Protein AF-A0A941FTE0-F1 (afdb_monomer_lite)

Foldseek 3Di:
DDWDQDPQRKIKDFDDDPQFQKKKKFKAAWPPQDSVRRPDIFIDRDRMDIGDNVNHHDDDAFTKIKIKMWGHNDFADDPDGRNRNVRCVVPHDTDPIDDIDMDGRHDD

Sequence (108 aa):
MQATVEEDGAISVSWASDGSTSYVIHYSGANQSEPSQATMMGYSETNNWKLLKANIPSSKPNDQIFLYVQGFSEVGQGSNDIEKAAYLNEHSFGSEWSTAVSVTIPAK

Structure (mmCIF, N/CA/C/O backbone):
data_AF-A0A941FTE0-F1
#
_entry.id   AF-A0A941FTE0-F1
#
loop_
_atom_site.group_PDB
_atom_site.id
_atom_site.type_symbol
_atom_site.label_atom_id
_atom_site.label_alt_id
_atom_site.label_comp_id
_atom_site.label_asym_id
_atom_site.label_entity_id
_atom_site.label_seq_id
_atom_site.pdbx_PDB_ins_code
_atom_site.Cartn_x
_atom_site.Cartn_y
_atom_site.Cartn_z
_atom_site.occupancy
_atom_site.B_iso_or_equiv
_atom_site.auth_seq_id
_atom_site.auth_comp_id
_atom_site.auth_asym_id
_atom_site.auth_atom_id
_atom_site.pdbx_PDB_model_num
ATOM 1 N N . MET A 1 1 ? 9.143 -1.244 6.705 1.00 93.88 1 MET A N 1
ATOM 2 C CA . MET A 1 1 ? 7.850 -0.568 6.479 1.00 93.88 1 MET A CA 1
ATOM 3 C C . MET A 1 1 ? 7.231 -0.261 7.832 1.00 93.88 1 MET A C 1
ATOM 5 O O . MET A 1 1 ? 7.423 -1.048 8.752 1.00 93.88 1 MET A O 1
ATOM 9 N N . GLN A 1 2 ? 6.563 0.875 7.973 1.00 96.69 2 GLN A N 1
ATOM 10 C CA . GLN A 1 2 ? 5.835 1.291 9.172 1.00 96.69 2 GLN A CA 1
ATOM 11 C C . GLN A 1 2 ? 4.479 1.840 8.737 1.00 96.69 2 GLN A C 1
ATOM 13 O O . GLN A 1 2 ? 4.397 2.464 7.681 1.00 96.69 2 GLN A O 1
ATOM 18 N N . ALA A 1 3 ? 3.437 1.612 9.531 1.00 97.19 3 ALA A N 1
ATOM 19 C CA . ALA A 1 3 ? 2.114 2.164 9.280 1.00 97.19 3 ALA A CA 1
ATOM 20 C C . ALA A 1 3 ? 1.450 2.587 10.593 1.00 97.19 3 ALA A C 1
ATOM 22 O O . ALA A 1 3 ? 1.620 1.923 11.617 1.00 97.19 3 ALA A O 1
ATOM 23 N N . THR A 1 4 ? 0.690 3.677 10.541 1.00 97.56 4 THR A N 1
ATOM 24 C CA . THR A 1 4 ? 0.041 4.295 11.701 1.00 97.56 4 THR A CA 1
ATOM 25 C C . THR A 1 4 ? -1.347 4.784 11.312 1.00 97.56 4 THR A C 1
ATOM 27 O O . THR A 1 4 ? -1.531 5.331 10.224 1.00 97.56 4 THR A O 1
ATOM 30 N N . VAL A 1 5 ? -2.320 4.614 12.210 1.00 97.00 5 VAL A N 1
ATOM 31 C CA . VAL A 1 5 ? -3.628 5.271 12.093 1.00 97.00 5 VAL A CA 1
ATOM 32 C C . VAL A 1 5 ? -3.503 6.690 12.647 1.00 97.00 5 VAL A C 1
ATOM 34 O O . VAL A 1 5 ? -3.116 6.872 13.799 1.00 97.00 5 VAL A O 1
ATOM 37 N N . GLU A 1 6 ? -3.799 7.689 11.825 1.00 96.44 6 GLU A N 1
ATOM 38 C CA . GLU A 1 6 ? -3.786 9.102 12.204 1.00 96.44 6 GLU A CA 1
ATOM 39 C C . GLU A 1 6 ? -5.034 9.491 13.013 1.00 96.44 6 GLU A C 1
ATOM 41 O O . GLU A 1 6 ? -6.030 8.768 13.042 1.00 96.44 6 GLU A O 1
ATOM 46 N N . GLU A 1 7 ? -5.009 10.668 13.648 1.00 93.12 7 GLU A N 1
ATOM 47 C CA . GLU A 1 7 ? -6.135 11.185 14.446 1.00 93.12 7 GLU A CA 1
ATOM 48 C C . GLU A 1 7 ? -7.427 11.343 13.626 1.00 93.12 7 GLU A C 1
ATOM 50 O O . GLU A 1 7 ? -8.528 11.111 14.131 1.00 93.12 7 GLU A O 1
ATOM 55 N N . ASP A 1 8 ? -7.308 11.695 12.340 1.00 93.12 8 ASP A N 1
ATOM 56 C CA . ASP A 1 8 ? -8.450 11.798 11.427 1.00 93.12 8 ASP A CA 1
ATOM 57 C C . ASP A 1 8 ? -9.031 10.418 11.054 1.00 93.12 8 ASP A C 1
ATOM 59 O O . ASP A 1 8 ? -10.182 10.329 10.606 1.00 93.12 8 ASP A O 1
ATOM 63 N N . GLY A 1 9 ? -8.291 9.340 11.333 1.00 93.75 9 GLY A N 1
ATOM 64 C CA . GLY A 1 9 ? -8.586 7.943 11.037 1.00 93.75 9 GLY A CA 1
ATOM 65 C C . GLY A 1 9 ? -8.052 7.458 9.690 1.00 93.75 9 GLY A C 1
ATOM 66 O O . GLY A 1 9 ? -8.407 6.355 9.286 1.00 93.75 9 GLY A O 1
ATOM 67 N N . ALA A 1 10 ? -7.260 8.253 8.971 1.00 97.25 10 ALA A N 1
ATOM 68 C CA . ALA A 1 10 ? -6.507 7.792 7.812 1.00 97.25 10 ALA A CA 1
ATOM 69 C C . ALA A 1 10 ? -5.350 6.877 8.236 1.00 97.25 10 ALA A C 1
ATOM 71 O O . ALA A 1 10 ? -4.924 6.884 9.389 1.00 97.25 10 ALA A O 1
ATOM 72 N N . ILE A 1 11 ? -4.822 6.096 7.297 1.00 98.06 11 ILE A N 1
ATOM 73 C CA . ILE A 1 11 ? -3.646 5.255 7.532 1.00 98.06 11 ILE A CA 1
ATOM 74 C C . ILE A 1 11 ? -2.483 5.839 6.746 1.00 98.06 11 ILE A C 1
ATOM 76 O O . ILE A 1 11 ? -2.536 5.897 5.518 1.00 98.06 11 ILE A O 1
ATOM 80 N N . SER A 1 12 ? -1.432 6.241 7.449 1.00 98.19 12 SER A N 1
ATOM 81 C CA . SER A 1 12 ? -0.172 6.654 6.836 1.00 98.19 12 SER A CA 1
ATOM 82 C C . SER A 1 12 ? 0.832 5.526 6.902 1.00 98.19 12 SER A C 1
ATOM 84 O O . SER A 1 12 ? 0.976 4.866 7.932 1.00 98.19 12 SER A O 1
ATOM 86 N N . VAL A 1 13 ? 1.530 5.304 5.797 1.00 98.12 13 VAL A N 1
ATOM 87 C CA . VAL A 1 13 ? 2.499 4.226 5.640 1.00 98.12 13 VAL A CA 1
ATOM 88 C C . VAL A 1 13 ? 3.777 4.752 5.001 1.00 98.12 13 VAL A C 1
ATOM 90 O O . VAL A 1 13 ? 3.743 5.581 4.093 1.00 98.12 13 VAL A O 1
ATOM 93 N N . SER A 1 14 ? 4.918 4.279 5.491 1.00 98.06 14 SER A N 1
ATOM 94 C CA . SER A 1 14 ? 6.237 4.643 4.980 1.00 98.06 14 SER A CA 1
ATOM 95 C C . SER A 1 14 ? 7.203 3.462 4.993 1.00 98.06 14 SER A C 1
ATOM 97 O O . SER A 1 14 ? 7.051 2.482 5.735 1.00 98.06 14 SER A O 1
ATOM 99 N N . TRP A 1 15 ? 8.213 3.518 4.134 1.00 97.81 15 TRP A N 1
ATOM 100 C CA . TRP A 1 15 ? 9.222 2.470 3.999 1.00 97.81 15 TRP A CA 1
ATOM 101 C C . TRP A 1 15 ? 10.595 3.059 3.676 1.00 97.81 15 TRP A C 1
ATOM 103 O O . TRP A 1 15 ? 10.733 4.244 3.388 1.00 97.81 15 TRP A O 1
ATOM 113 N N . ALA A 1 16 ? 11.634 2.233 3.794 1.00 96.62 16 ALA A N 1
ATOM 114 C CA . ALA A 1 16 ? 12.968 2.624 3.359 1.00 96.62 16 ALA A CA 1
ATOM 115 C C . ALA A 1 16 ? 13.015 2.652 1.827 1.00 96.62 16 ALA A C 1
ATOM 117 O O . ALA A 1 16 ? 12.374 1.824 1.183 1.00 96.62 16 ALA A O 1
ATOM 118 N N . SER A 1 17 ? 13.779 3.586 1.262 1.00 93.25 17 SER A N 1
ATOM 119 C CA . SER A 1 17 ? 14.023 3.610 -0.179 1.00 93.25 17 SER A CA 1
ATOM 120 C C . SER A 1 17 ? 14.876 2.422 -0.603 1.00 93.25 17 SER A C 1
ATOM 122 O O . SER A 1 17 ? 15.868 2.103 0.053 1.00 93.25 17 SER A O 1
ATOM 124 N N . ASP A 1 18 ? 14.484 1.785 -1.701 1.00 93.56 18 ASP A N 1
ATOM 125 C CA . ASP A 1 18 ? 15.179 0.660 -2.330 1.00 93.56 18 ASP A CA 1
ATOM 126 C C . ASP A 1 18 ? 15.701 1.009 -3.737 1.00 93.56 18 ASP A C 1
ATOM 128 O O . ASP A 1 18 ? 16.188 0.140 -4.455 1.00 93.56 18 ASP A O 1
ATOM 132 N N . GLY A 1 19 ? 15.635 2.290 -4.121 1.00 95.19 19 GLY A N 1
ATOM 133 C CA . GLY A 1 19 ? 16.008 2.763 -5.455 1.00 95.19 19 GLY A CA 1
ATOM 134 C C . GLY A 1 19 ? 14.900 2.650 -6.506 1.00 95.19 19 GLY A C 1
ATOM 135 O O . GLY A 1 19 ? 15.151 2.996 -7.659 1.00 95.19 19 GLY A O 1
ATOM 136 N N . SER A 1 20 ? 13.692 2.214 -6.136 1.00 97.75 20 SER A N 1
ATOM 137 C CA . SER A 1 20 ? 12.533 2.225 -7.035 1.00 97.75 20 SER A CA 1
ATOM 138 C C . SER A 1 20 ? 12.054 3.646 -7.333 1.00 97.75 20 SER A C 1
ATOM 140 O O . SER A 1 20 ? 12.108 4.539 -6.480 1.00 97.75 20 SER A O 1
ATOM 142 N N . THR A 1 21 ? 11.542 3.825 -8.548 1.00 97.94 21 THR A N 1
ATOM 143 C CA . THR A 1 21 ? 11.001 5.082 -9.080 1.00 97.94 21 THR A CA 1
ATOM 144 C C . THR A 1 21 ? 9.567 5.317 -8.617 1.00 97.94 21 THR A C 1
ATOM 146 O O . THR A 1 21 ? 9.177 6.449 -8.342 1.00 97.94 21 THR A O 1
ATOM 149 N N . SER A 1 22 ? 8.774 4.252 -8.523 1.00 98.44 22 SER A N 1
ATOM 150 C CA . SER A 1 22 ? 7.416 4.304 -7.992 1.00 98.44 22 SER A CA 1
ATOM 151 C C . SER A 1 22 ? 7.084 3.037 -7.212 1.00 98.44 22 SER A C 1
ATOM 153 O O . SER A 1 22 ? 7.847 2.068 -7.207 1.00 98.44 22 SER A O 1
ATOM 155 N N . TYR A 1 23 ? 5.958 3.069 -6.511 1.00 98.50 23 TYR A N 1
ATOM 156 C CA . TYR A 1 23 ? 5.508 2.003 -5.637 1.00 98.50 23 TYR A CA 1
ATOM 157 C C . TYR A 1 23 ? 4.007 1.789 -5.804 1.00 98.50 23 TYR A C 1
ATOM 159 O O . TYR A 1 23 ? 3.234 2.750 -5.856 1.00 98.50 23 TYR A O 1
ATOM 167 N N . VAL A 1 24 ? 3.600 0.522 -5.810 1.00 98.38 24 VAL A N 1
ATOM 168 C CA . VAL A 1 24 ? 2.204 0.115 -5.643 1.00 98.38 24 VAL A CA 1
ATOM 169 C C . VAL A 1 24 ? 2.024 -0.414 -4.228 1.00 98.38 24 VAL A C 1
ATOM 171 O O . VAL A 1 24 ? 2.793 -1.256 -3.758 1.00 98.38 24 VAL A O 1
ATOM 174 N N . ILE A 1 25 ? 1.017 0.110 -3.536 1.00 98.12 25 ILE A N 1
ATOM 175 C CA . ILE A 1 25 ? 0.639 -0.313 -2.193 1.00 98.12 25 ILE A CA 1
ATOM 176 C C . ILE A 1 25 ? -0.555 -1.243 -2.336 1.00 98.12 25 ILE A C 1
ATOM 178 O O . ILE A 1 25 ? -1.621 -0.800 -2.754 1.00 98.12 25 ILE A O 1
ATOM 182 N N . HIS A 1 26 ? -0.396 -2.506 -1.966 1.00 97.56 26 HIS A N 1
ATOM 183 C CA . HIS A 1 26 ? -1.460 -3.504 -2.022 1.00 97.56 26 HIS A CA 1
ATOM 184 C C . HIS A 1 26 ? -2.089 -3.682 -0.647 1.00 97.56 26 HIS A C 1
ATOM 186 O O . HIS A 1 26 ? -1.383 -3.736 0.363 1.00 97.56 26 HIS A O 1
ATOM 192 N N . TYR A 1 27 ? -3.413 -3.770 -0.591 1.00 96.94 27 TYR A N 1
ATOM 193 C CA . TYR A 1 27 ? -4.153 -4.008 0.645 1.00 96.94 27 TYR A CA 1
ATOM 194 C C . TYR A 1 27 ? -5.481 -4.722 0.378 1.00 96.94 27 TYR A C 1
ATOM 196 O O . TYR A 1 27 ? -5.975 -4.805 -0.748 1.00 96.94 27 TYR A O 1
ATOM 204 N N . SER A 1 28 ? -6.043 -5.288 1.436 1.00 93.81 28 SER A N 1
ATOM 205 C CA . SER A 1 28 ? -7.214 -6.166 1.422 1.00 93.81 28 SER A CA 1
ATOM 206 C C . SER A 1 28 ? -8.293 -5.647 2.376 1.00 93.81 28 SER A C 1
ATOM 208 O O . SER A 1 28 ? -8.147 -4.594 3.007 1.00 93.81 28 SER A O 1
ATOM 210 N N . GLY A 1 29 ? -9.419 -6.359 2.457 1.00 95.75 29 GLY A N 1
ATOM 211 C CA . GLY A 1 29 ? -10.443 -6.079 3.458 1.00 95.75 29 GLY A CA 1
ATOM 212 C C . GLY A 1 29 ? -9.940 -6.298 4.891 1.00 95.75 29 GLY A C 1
ATOM 213 O O . GLY A 1 29 ? -8.875 -6.862 5.133 1.00 95.75 29 GLY A O 1
ATOM 214 N N . ALA A 1 30 ? -10.745 -5.878 5.867 1.00 96.31 30 ALA A N 1
ATOM 215 C CA . ALA A 1 30 ? -10.451 -6.099 7.280 1.00 96.31 30 ALA A CA 1
ATOM 216 C C . ALA A 1 30 ? -10.140 -7.577 7.593 1.00 96.31 30 ALA A C 1
ATOM 218 O O . ALA A 1 30 ? -10.872 -8.479 7.183 1.00 96.31 30 ALA A O 1
ATOM 219 N N . ASN A 1 31 ? -9.067 -7.805 8.356 1.00 96.75 31 ASN A N 1
ATOM 220 C CA . ASN A 1 31 ? -8.570 -9.107 8.817 1.00 96.75 31 ASN A CA 1
ATOM 221 C C . ASN A 1 31 ? -8.145 -10.091 7.707 1.00 96.75 31 ASN A C 1
ATOM 223 O O . ASN A 1 31 ? -8.037 -11.290 7.961 1.00 96.75 31 ASN A O 1
ATOM 227 N N . GLN A 1 32 ? -7.891 -9.615 6.487 1.00 96.12 32 GLN A N 1
ATOM 228 C CA . GLN A 1 32 ? -7.425 -10.444 5.372 1.00 96.12 32 GLN A CA 1
ATOM 229 C C . GLN A 1 32 ? -5.898 -10.364 5.243 1.00 96.12 32 GLN A C 1
ATOM 231 O O . GLN A 1 32 ? -5.368 -9.468 4.593 1.00 96.12 32 GLN A O 1
ATOM 236 N N . SER A 1 33 ? -5.183 -11.282 5.892 1.00 91.75 33 SER A N 1
ATOM 237 C CA . SER A 1 33 ? -3.713 -11.278 5.957 1.00 91.75 33 SER A CA 1
ATOM 238 C C . SER A 1 33 ? -3.015 -12.007 4.808 1.00 91.75 33 SER A C 1
ATOM 240 O O . SER A 1 33 ? -1.785 -11.994 4.739 1.00 91.75 33 SER A O 1
ATOM 242 N N . GLU A 1 34 ? -3.758 -12.694 3.941 1.00 93.00 34 GLU A N 1
ATOM 243 C CA . GLU A 1 34 ? -3.163 -13.438 2.833 1.00 93.00 34 GLU A CA 1
ATOM 244 C C . GLU A 1 34 ? -2.891 -12.495 1.651 1.00 93.00 34 GLU A C 1
ATOM 246 O O . GLU A 1 34 ? -3.823 -11.825 1.200 1.00 93.00 34 GLU A O 1
ATOM 251 N N . PRO A 1 35 ? -1.669 -12.465 1.077 1.00 90.62 35 PRO A N 1
ATOM 252 C CA . PRO A 1 35 ? -1.349 -11.578 -0.048 1.00 90.62 35 PRO A CA 1
ATOM 253 C C . PRO A 1 35 ? -2.295 -11.728 -1.246 1.00 90.62 35 PRO A C 1
ATOM 255 O O . PRO A 1 35 ? -2.631 -10.750 -1.902 1.00 90.62 35 PRO A O 1
ATOM 258 N N . SER A 1 36 ? -2.805 -12.941 -1.492 1.00 92.25 36 SER A N 1
ATOM 259 C CA . SER A 1 36 ? -3.781 -13.213 -2.560 1.00 92.25 36 SER A CA 1
ATOM 260 C C . SER A 1 36 ? -5.136 -12.509 -2.378 1.00 92.25 36 SER A C 1
ATOM 262 O O . SER A 1 36 ? -5.918 -12.436 -3.323 1.00 92.25 36 SER A O 1
ATOM 264 N N . GLN A 1 37 ? -5.425 -11.987 -1.183 1.00 93.88 37 GLN A N 1
ATOM 265 C CA . GLN A 1 37 ? -6.632 -11.215 -0.875 1.00 93.88 37 GLN A CA 1
ATOM 266 C C . GLN A 1 37 ? -6.428 -9.703 -1.059 1.00 93.88 37 GLN A C 1
ATOM 268 O O . GLN A 1 37 ? -7.396 -8.945 -0.989 1.00 93.88 37 GLN A O 1
ATOM 273 N N . ALA A 1 38 ? -5.191 -9.242 -1.275 1.00 94.69 38 ALA A N 1
ATOM 274 C CA . ALA A 1 38 ? -4.858 -7.831 -1.431 1.00 94.69 38 ALA A CA 1
ATOM 275 C C . ALA A 1 38 ? -5.167 -7.342 -2.852 1.00 94.69 38 ALA A C 1
ATOM 277 O O . ALA A 1 38 ? -4.283 -7.164 -3.681 1.00 94.69 38 ALA A O 1
ATOM 278 N N . THR A 1 39 ? -6.456 -7.165 -3.142 1.00 93.69 39 THR A N 1
ATOM 279 C CA . THR A 1 39 ? -6.948 -6.761 -4.467 1.00 93.69 39 THR A CA 1
ATOM 280 C C . THR A 1 39 ? -7.124 -5.251 -4.622 1.00 93.69 39 THR A C 1
ATOM 282 O O . THR A 1 39 ? -7.519 -4.792 -5.691 1.00 93.69 39 THR A O 1
ATOM 285 N N . MET A 1 40 ? -6.924 -4.469 -3.557 1.00 96.19 40 MET A N 1
ATOM 286 C CA . MET A 1 40 ? -6.995 -3.008 -3.602 1.00 96.19 40 MET A CA 1
ATOM 287 C C . MET A 1 40 ? -5.595 -2.421 -3.692 1.00 96.19 40 MET A C 1
ATOM 289 O O . MET A 1 40 ? -4.652 -2.953 -3.106 1.00 96.19 40 MET A O 1
ATOM 293 N N . MET A 1 41 ? -5.478 -1.311 -4.420 1.00 96.88 41 MET A N 1
ATOM 294 C CA . MET A 1 41 ? -4.192 -0.723 -4.768 1.00 96.88 41 MET A CA 1
ATOM 295 C C . MET A 1 41 ? -4.158 0.783 -4.509 1.00 96.88 41 MET A C 1
ATOM 297 O O . MET A 1 41 ? -5.132 1.500 -4.740 1.00 96.88 41 MET A O 1
ATOM 301 N N . GLY A 1 42 ? -3.001 1.251 -4.057 1.00 97.50 42 GLY A N 1
ATOM 302 C CA . GLY A 1 42 ? -2.590 2.647 -4.015 1.00 97.50 42 GLY A CA 1
ATOM 303 C C . GLY A 1 42 ? -1.295 2.853 -4.795 1.00 97.50 42 GLY A C 1
ATOM 304 O O . GLY A 1 42 ? -0.598 1.892 -5.116 1.00 97.50 42 GLY A O 1
ATOM 305 N N . TYR A 1 43 ? -0.958 4.107 -5.075 1.00 98.50 43 TYR A N 1
ATOM 306 C CA . TYR A 1 43 ? 0.226 4.476 -5.845 1.00 98.50 43 TYR A CA 1
ATOM 307 C C . TYR A 1 43 ? 1.012 5.582 -5.142 1.00 98.50 43 TYR A C 1
ATOM 309 O O . TYR A 1 43 ? 0.423 6.479 -4.538 1.00 98.50 43 TYR A O 1
ATOM 317 N N . SER A 1 44 ? 2.340 5.530 -5.231 1.00 98.25 44 SER A N 1
ATOM 318 C CA . SER A 1 44 ? 3.210 6.622 -4.799 1.00 98.25 44 SER A CA 1
ATOM 319 C C . SER A 1 44 ? 4.499 6.674 -5.614 1.00 98.25 44 SER A C 1
ATOM 321 O O . SER A 1 44 ? 5.110 5.651 -5.899 1.00 98.25 44 SER A O 1
ATOM 323 N N . GLU A 1 45 ? 4.955 7.882 -5.934 1.00 98.06 45 GLU A N 1
ATOM 324 C CA . GLU A 1 45 ? 6.290 8.153 -6.505 1.00 98.06 45 GLU A CA 1
ATOM 325 C C . GLU A 1 45 ? 7.311 8.491 -5.402 1.00 98.06 45 GLU A C 1
ATOM 327 O O . GLU A 1 45 ? 8.427 8.933 -5.659 1.00 98.06 45 GLU A O 1
ATOM 332 N N . THR A 1 46 ? 6.924 8.305 -4.137 1.00 97.75 46 THR A N 1
ATOM 333 C CA . THR A 1 46 ? 7.773 8.524 -2.965 1.00 97.75 46 THR A CA 1
ATOM 334 C C . THR A 1 46 ? 7.651 7.355 -1.989 1.00 97.75 46 THR A C 1
ATOM 336 O O . THR A 1 46 ? 6.771 6.508 -2.103 1.00 97.75 46 THR A O 1
ATOM 339 N N . ASN A 1 47 ? 8.516 7.314 -0.975 1.00 97.62 47 ASN A N 1
ATOM 340 C CA . ASN A 1 47 ? 8.532 6.250 0.038 1.00 97.62 47 ASN A CA 1
ATOM 341 C C . ASN A 1 47 ? 7.482 6.407 1.154 1.00 97.62 47 ASN A C 1
ATOM 343 O O . ASN A 1 47 ? 7.667 5.921 2.273 1.00 97.62 47 ASN A O 1
ATOM 347 N N . ASN A 1 48 ? 6.411 7.142 0.873 1.00 97.81 48 ASN A N 1
ATOM 348 C CA . ASN A 1 48 ? 5.281 7.335 1.765 1.00 97.81 48 ASN A CA 1
ATOM 349 C C . ASN A 1 48 ? 3.974 7.307 0.971 1.00 97.81 48 ASN A C 1
ATOM 351 O O . ASN A 1 48 ? 3.940 7.657 -0.209 1.00 97.81 48 ASN A O 1
ATOM 355 N N . TRP A 1 49 ? 2.902 6.875 1.623 1.00 98.38 49 TRP A N 1
ATOM 356 C CA . TRP A 1 49 ? 1.556 6.884 1.066 1.00 98.38 49 TRP A CA 1
ATOM 357 C C . TRP A 1 49 ? 0.517 7.023 2.181 1.00 98.38 49 TRP A C 1
ATOM 359 O O . TRP A 1 49 ? 0.759 6.616 3.320 1.00 98.38 49 TRP A O 1
ATOM 369 N N . LYS A 1 50 ? -0.640 7.603 1.854 1.00 97.81 50 LYS A N 1
ATOM 370 C CA . LYS A 1 50 ? -1.742 7.822 2.795 1.00 97.81 50 LYS A CA 1
ATOM 371 C C . LYS A 1 50 ? -3.037 7.238 2.238 1.00 97.81 50 LYS A C 1
ATOM 373 O O . LYS A 1 50 ? -3.554 7.708 1.226 1.00 97.81 50 LYS A O 1
ATOM 378 N N . LEU A 1 51 ? -3.602 6.264 2.948 1.00 97.31 51 LEU A N 1
ATOM 379 C CA . LEU A 1 51 ? -4.953 5.771 2.712 1.00 97.31 51 LEU A CA 1
ATOM 380 C C . LEU A 1 51 ? -5.942 6.662 3.459 1.00 97.31 51 LEU A C 1
ATOM 382 O O . LEU A 1 51 ? -6.053 6.613 4.686 1.00 97.31 51 LEU A O 1
ATOM 386 N N . LEU A 1 52 ? -6.670 7.487 2.710 1.00 96.38 52 LEU A N 1
ATOM 387 C CA . LEU A 1 52 ? -7.707 8.342 3.277 1.00 96.38 52 LEU A CA 1
ATOM 388 C C . LEU A 1 52 ? -8.791 7.498 3.949 1.00 96.38 52 LEU A C 1
ATOM 390 O O . LEU A 1 52 ? -9.221 6.483 3.407 1.00 96.38 52 LEU A O 1
ATOM 394 N N . LYS A 1 53 ? -9.307 7.976 5.083 1.00 94.94 53 LYS A N 1
ATOM 395 C CA . LYS A 1 53 ? -10.360 7.299 5.855 1.00 94.94 53 LYS A CA 1
ATOM 396 C C . LYS A 1 53 ? -11.570 6.862 5.032 1.00 94.94 53 LYS A C 1
ATOM 398 O O . LYS A 1 53 ? -12.109 5.791 5.274 1.00 94.94 53 LYS A O 1
ATOM 403 N N . ALA A 1 54 ? -11.994 7.685 4.072 1.00 94.31 54 ALA A N 1
ATOM 404 C CA . ALA A 1 54 ? -13.130 7.378 3.202 1.00 94.31 54 ALA A CA 1
ATOM 405 C C . ALA A 1 54 ? -12.889 6.159 2.290 1.00 94.31 54 ALA A C 1
ATOM 407 O O . ALA A 1 54 ? -13.847 5.547 1.831 1.00 94.31 54 ALA A O 1
ATOM 408 N N . ASN A 1 55 ? -11.621 5.810 2.064 1.00 94.56 55 ASN A N 1
ATOM 409 C CA . ASN A 1 55 ? -11.188 4.715 1.203 1.00 94.56 55 ASN A CA 1
ATOM 410 C C . ASN A 1 55 ? -10.724 3.491 2.008 1.00 94.56 55 ASN A C 1
ATOM 412 O O . ASN A 1 55 ? -10.352 2.479 1.413 1.00 94.56 55 ASN A O 1
ATOM 416 N N . ILE A 1 56 ? -10.724 3.566 3.346 1.00 94.12 56 ILE A N 1
ATOM 417 C CA . ILE A 1 56 ? -10.443 2.403 4.188 1.00 94.12 56 ILE A CA 1
ATOM 418 C C . ILE A 1 56 ? -11.578 1.388 3.984 1.00 94.12 56 ILE A C 1
ATOM 420 O O . ILE A 1 56 ? -12.751 1.766 4.069 1.00 94.12 56 ILE A O 1
ATOM 424 N N . PRO A 1 57 ? -11.260 0.105 3.733 1.00 94.25 57 PRO A N 1
ATOM 425 C CA . PRO A 1 57 ? -12.263 -0.946 3.614 1.00 94.25 57 PRO A CA 1
ATOM 426 C C . PRO A 1 57 ? -13.170 -0.996 4.843 1.00 94.25 57 PRO A C 1
ATOM 428 O O . PRO A 1 57 ? -12.738 -0.698 5.956 1.00 94.25 57 PRO A O 1
ATOM 431 N N . SER A 1 58 ? -14.428 -1.404 4.654 1.00 94.75 58 SER A N 1
ATOM 432 C CA . SER A 1 58 ? -15.378 -1.516 5.764 1.00 94.75 58 SER A CA 1
ATOM 433 C C . SER A 1 58 ? -14.792 -2.365 6.897 1.00 94.75 58 SER A C 1
ATOM 435 O O . SER A 1 58 ? -14.414 -3.518 6.684 1.00 94.75 58 SER A O 1
ATOM 437 N N . SER A 1 59 ? -14.695 -1.770 8.086 1.00 94.50 59 SER A N 1
ATOM 438 C CA . SER A 1 59 ? -14.010 -2.341 9.243 1.00 94.50 59 SER A CA 1
ATOM 439 C C . SER A 1 59 ? -14.684 -1.931 10.555 1.00 94.50 59 SER A C 1
ATOM 441 O O . SER A 1 59 ? -15.467 -0.975 10.620 1.00 94.50 59 SER A O 1
ATOM 443 N N . LYS A 1 60 ? -14.402 -2.688 11.612 1.00 94.69 60 LYS A N 1
ATOM 444 C CA . LYS A 1 60 ? -14.836 -2.459 12.993 1.00 94.69 60 LYS A CA 1
ATOM 445 C C . LYS A 1 60 ? -13.623 -2.161 13.881 1.00 94.69 60 LYS A C 1
ATOM 447 O O . LYS A 1 60 ? -12.499 -2.508 13.527 1.00 94.69 60 LYS A O 1
ATOM 452 N N . PRO A 1 61 ? -13.831 -1.555 15.063 1.00 94.69 61 PRO A N 1
ATOM 453 C CA . PRO A 1 61 ? -12.793 -1.491 16.084 1.00 94.69 61 PRO A CA 1
ATOM 454 C C . PRO A 1 61 ? -12.118 -2.843 16.324 1.00 94.69 61 PRO A C 1
ATOM 456 O O . PRO A 1 61 ? -12.802 -3.860 16.445 1.00 94.69 61 PRO A O 1
ATOM 459 N N . ASN A 1 62 ? -10.794 -2.816 16.460 1.00 95.56 62 ASN A N 1
ATOM 460 C CA . ASN A 1 62 ? -9.890 -3.960 16.604 1.00 95.56 62 ASN A CA 1
ATOM 461 C C . ASN A 1 62 ? -9.662 -4.809 15.345 1.00 95.56 62 ASN A C 1
ATOM 463 O O . ASN A 1 62 ? -8.824 -5.707 15.395 1.00 95.56 62 ASN A O 1
ATOM 467 N N . ASP A 1 63 ? -10.331 -4.519 14.227 1.00 97.12 63 ASP A N 1
ATOM 468 C CA . ASP A 1 63 ? -9.964 -5.136 12.953 1.00 97.12 63 ASP A CA 1
ATOM 469 C C . ASP A 1 63 ? -8.577 -4.668 12.510 1.00 97.12 63 ASP A C 1
ATOM 471 O O . ASP A 1 63 ? -8.148 -3.549 12.808 1.00 97.12 63 ASP A O 1
ATOM 475 N N . GLN A 1 64 ? -7.886 -5.518 11.761 1.00 97.00 64 GLN A N 1
ATOM 476 C CA . GLN A 1 64 ? -6.581 -5.214 11.194 1.00 97.00 64 GLN A CA 1
ATOM 477 C C . GLN A 1 64 ? -6.676 -4.940 9.696 1.00 97.00 64 GLN A C 1
ATOM 479 O O . GLN A 1 64 ? -7.395 -5.628 8.971 1.00 97.00 64 GLN A O 1
ATOM 484 N N . ILE A 1 65 ? -5.909 -3.960 9.226 1.00 97.62 65 ILE A N 1
ATOM 485 C CA . ILE A 1 65 ? -5.672 -3.715 7.801 1.00 97.62 65 ILE A CA 1
ATOM 486 C C . ILE A 1 65 ? -4.221 -4.063 7.505 1.00 97.62 65 ILE A C 1
ATOM 488 O O . ILE A 1 65 ? -3.323 -3.520 8.150 1.00 97.62 65 ILE A O 1
ATOM 492 N N . PHE A 1 66 ? -4.008 -4.956 6.541 1.00 97.38 66 PHE A N 1
ATOM 493 C CA . PHE A 1 66 ? -2.689 -5.392 6.093 1.00 97.38 66 PHE A CA 1
ATOM 494 C C . PHE A 1 66 ? -2.311 -4.649 4.814 1.00 97.38 66 PHE A C 1
ATOM 496 O O . PHE A 1 66 ? -3.124 -4.538 3.896 1.00 97.38 66 PHE A O 1
ATOM 503 N N . LEU A 1 67 ? -1.086 -4.131 4.772 1.00 97.75 67 LEU A N 1
ATOM 504 C CA . LEU A 1 67 ? -0.536 -3.412 3.631 1.00 97.75 67 LEU A CA 1
ATOM 505 C C . LEU A 1 67 ? 0.799 -4.025 3.209 1.00 97.75 67 LEU A C 1
ATOM 507 O O . LEU A 1 67 ? 1.628 -4.382 4.051 1.00 97.75 67 LEU A O 1
ATOM 511 N N . TYR A 1 68 ? 1.013 -4.067 1.902 1.00 97.44 68 TYR A N 1
ATOM 512 C CA . TYR A 1 68 ? 2.228 -4.533 1.242 1.00 97.44 68 TYR A CA 1
ATOM 513 C C . TYR A 1 68 ? 2.693 -3.461 0.264 1.00 97.44 68 TYR A C 1
ATOM 515 O O . TYR A 1 68 ? 1.880 -2.700 -0.259 1.00 97.44 68 TYR A O 1
ATOM 523 N N . VAL A 1 69 ? 3.993 -3.399 0.002 1.00 97.69 69 VAL A N 1
ATOM 524 C CA . VAL A 1 69 ? 4.575 -2.480 -0.980 1.00 97.69 69 VAL A CA 1
ATOM 525 C C . VAL A 1 69 ? 5.321 -3.280 -2.029 1.00 97.69 69 VAL A C 1
ATOM 527 O O . VAL A 1 69 ? 6.090 -4.180 -1.696 1.00 97.69 69 VAL A O 1
ATOM 530 N N . GLN A 1 70 ? 5.119 -2.909 -3.284 1.00 97.62 70 GLN A N 1
ATOM 531 C CA . GLN A 1 70 ? 5.879 -3.394 -4.423 1.00 97.62 70 GLN A CA 1
ATOM 532 C C . GLN A 1 70 ? 6.529 -2.203 -5.131 1.00 97.62 70 GLN A C 1
ATOM 534 O O . GLN A 1 70 ? 5.840 -1.238 -5.461 1.00 97.62 70 GLN A O 1
ATOM 539 N N . GLY A 1 71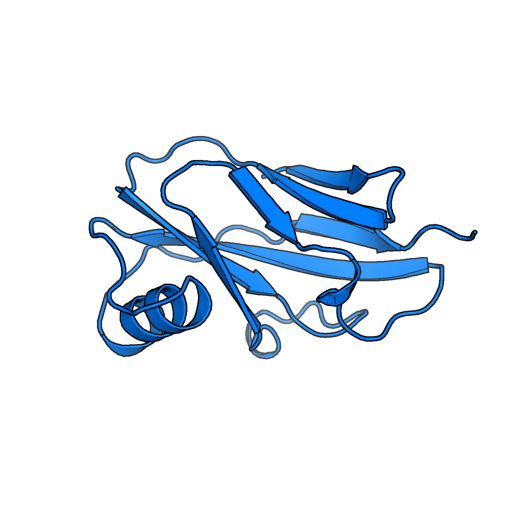 ? 7.844 -2.252 -5.336 1.00 98.12 71 GLY A N 1
ATOM 540 C CA . GLY A 1 71 ? 8.609 -1.206 -6.015 1.00 98.12 71 GLY A CA 1
ATOM 541 C C . GLY A 1 71 ? 8.711 -1.445 -7.521 1.00 98.12 71 GLY A C 1
ATOM 542 O O . GLY A 1 71 ? 8.758 -2.589 -7.973 1.00 98.12 71 GLY A O 1
ATOM 543 N N . PHE A 1 72 ? 8.758 -0.369 -8.301 1.00 98.38 72 PHE A N 1
ATOM 544 C CA . PHE A 1 72 ? 8.883 -0.392 -9.759 1.00 98.38 72 PHE A CA 1
ATOM 545 C C . PHE A 1 72 ? 9.973 0.578 -10.223 1.00 98.38 72 PHE A C 1
ATOM 547 O O . PHE A 1 72 ? 10.146 1.665 -9.670 1.00 98.38 72 PHE A O 1
ATOM 554 N N . SER A 1 73 ? 10.703 0.208 -11.276 1.00 97.62 73 SER A N 1
ATOM 555 C CA . SER A 1 73 ? 11.754 1.047 -11.875 1.00 97.62 73 SER A CA 1
ATOM 556 C C . SER A 1 73 ? 11.208 2.163 -12.779 1.00 97.62 73 SER A C 1
ATOM 558 O O . SER A 1 73 ? 11.963 3.038 -13.203 1.00 97.62 73 SER A O 1
ATOM 560 N N . GLU A 1 74 ? 9.901 2.171 -13.039 1.00 97.62 74 GLU A N 1
ATOM 561 C CA . GLU A 1 74 ? 9.202 3.125 -13.901 1.00 97.62 74 GLU A CA 1
ATOM 562 C C . GLU A 1 74 ? 8.027 3.807 -13.178 1.00 97.62 74 GLU A C 1
ATOM 564 O O . GLU A 1 74 ? 7.676 3.449 -12.055 1.00 97.62 74 GLU A O 1
ATOM 569 N N . VAL A 1 75 ? 7.440 4.819 -13.818 1.00 98.12 75 VAL A N 1
ATOM 570 C CA . VAL A 1 75 ? 6.252 5.551 -13.346 1.00 98.12 75 VAL A CA 1
ATOM 571 C C . VAL A 1 75 ? 5.003 4.921 -13.962 1.00 98.12 75 VAL A C 1
ATOM 573 O O . VAL A 1 75 ? 4.995 4.604 -15.152 1.00 98.12 75 VAL A O 1
ATOM 576 N N . GLY A 1 76 ? 3.935 4.774 -13.176 1.00 97.56 76 GLY A N 1
ATOM 577 C CA . GLY A 1 76 ? 2.668 4.233 -13.673 1.00 97.56 76 GLY A CA 1
ATOM 578 C C . GLY A 1 76 ? 1.959 5.168 -14.656 1.00 97.56 76 GLY A C 1
ATOM 579 O O . GLY A 1 76 ? 2.090 6.393 -14.581 1.00 97.56 76 GLY A O 1
ATOM 580 N N . GLN A 1 77 ? 1.170 4.597 -15.570 1.00 97.94 77 GLN A N 1
ATOM 581 C CA . GLN A 1 77 ? 0.412 5.349 -16.576 1.00 97.94 77 GLN A CA 1
ATOM 582 C C . GLN A 1 77 ? -1.074 5.407 -16.221 1.00 97.94 77 GLN A C 1
ATOM 584 O O . GLN A 1 77 ? -1.666 4.402 -15.850 1.00 97.94 77 GLN A O 1
ATOM 589 N N . GLY A 1 78 ? -1.686 6.583 -16.353 1.00 97.19 78 GLY A N 1
ATOM 590 C CA . GLY A 1 78 ? -3.095 6.784 -16.026 1.00 97.19 78 GLY A CA 1
ATOM 591 C C . GLY A 1 78 ? -3.407 8.222 -15.630 1.00 97.19 78 GLY A C 1
ATOM 592 O O . GLY A 1 78 ? -2.508 9.019 -15.351 1.00 97.19 78 GLY A O 1
ATOM 593 N N . SER A 1 79 ? -4.694 8.549 -15.597 1.00 96.69 79 SER A N 1
ATOM 594 C CA . SER A 1 79 ? -5.201 9.877 -15.229 1.00 96.69 79 SER A CA 1
ATOM 595 C C . SER A 1 79 ? -5.261 10.086 -13.714 1.00 96.69 79 SER A C 1
ATOM 597 O O . SER A 1 79 ? -5.398 11.216 -13.250 1.00 96.69 79 SER A O 1
ATOM 599 N N . ASN A 1 80 ? -5.187 9.004 -12.938 1.00 95.62 80 ASN A N 1
ATOM 600 C CA . ASN A 1 80 ? -5.216 9.011 -11.479 1.00 95.62 80 ASN A CA 1
ATOM 601 C C . ASN A 1 80 ? -4.364 7.868 -10.906 1.00 95.62 80 ASN A C 1
ATOM 603 O O . ASN A 1 80 ? -3.927 6.973 -11.627 1.00 95.62 80 ASN A O 1
ATOM 607 N N . ASP A 1 81 ? -4.157 7.897 -9.592 1.00 96.56 81 ASP A N 1
ATOM 608 C CA . ASP A 1 81 ? -3.308 6.946 -8.870 1.00 96.56 81 ASP A CA 1
ATOM 609 C C . ASP A 1 81 ? -3.775 5.487 -8.984 1.00 96.56 81 ASP A C 1
ATOM 611 O O . ASP A 1 81 ? -2.944 4.584 -9.036 1.00 96.56 81 ASP A O 1
ATOM 615 N N . ILE A 1 82 ? -5.088 5.242 -9.071 1.00 94.62 82 ILE A N 1
ATOM 616 C CA . ILE A 1 82 ? -5.636 3.884 -9.219 1.00 94.62 82 ILE A CA 1
ATOM 617 C C . ILE A 1 82 ? -5.281 3.330 -10.600 1.00 94.62 82 ILE A C 1
ATOM 619 O O . ILE A 1 82 ? -4.804 2.203 -10.705 1.00 94.62 82 ILE A O 1
ATOM 623 N N . GLU A 1 83 ? -5.469 4.128 -11.653 1.00 97.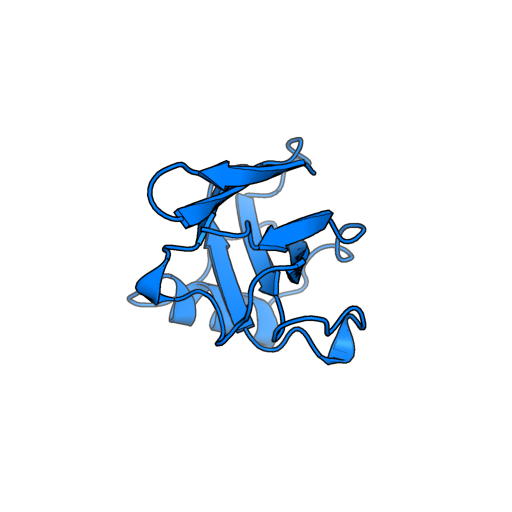38 83 GLU A N 1
ATOM 624 C CA . GLU A 1 83 ? -5.097 3.747 -13.020 1.00 97.38 83 GLU A CA 1
ATOM 625 C C . GLU A 1 83 ? -3.587 3.508 -13.142 1.00 97.38 83 GLU A C 1
ATOM 627 O O . GLU A 1 83 ? -3.177 2.503 -13.716 1.00 97.38 83 GLU A O 1
ATOM 632 N N . LYS A 1 84 ? -2.761 4.368 -12.528 1.00 98.44 84 LYS A N 1
ATOM 633 C CA . LYS A 1 84 ? -1.301 4.193 -12.499 1.00 98.44 84 LYS A CA 1
ATOM 634 C C . LYS A 1 84 ? -0.878 2.892 -11.816 1.00 98.44 84 LYS A C 1
ATOM 636 O O . LYS A 1 84 ? -0.017 2.188 -12.343 1.00 98.44 84 LYS A O 1
ATOM 641 N N . ALA A 1 85 ? -1.467 2.574 -10.662 1.00 97.75 85 ALA A N 1
ATOM 642 C CA . ALA A 1 85 ? -1.187 1.326 -9.956 1.00 97.75 85 ALA A CA 1
ATOM 643 C C . ALA A 1 85 ? -1.619 0.099 -10.766 1.00 97.75 85 ALA A C 1
ATOM 645 O O . ALA A 1 85 ? -0.846 -0.849 -10.892 1.00 97.75 85 ALA A O 1
ATOM 646 N N . ALA A 1 86 ? -2.822 0.135 -11.349 1.00 96.81 86 ALA A N 1
ATOM 647 C CA . ALA A 1 86 ? -3.337 -0.947 -12.182 1.00 96.81 86 ALA A CA 1
ATOM 648 C C . ALA A 1 86 ? -2.445 -1.191 -13.407 1.00 96.81 86 ALA A C 1
ATOM 650 O O . ALA A 1 86 ? -2.084 -2.335 -13.674 1.00 96.81 86 ALA A O 1
ATOM 651 N N . TYR A 1 87 ? -2.010 -0.124 -14.089 1.00 98.19 87 TYR A N 1
ATOM 652 C CA . TYR A 1 87 ? -1.090 -0.226 -15.220 1.00 98.19 87 TYR A CA 1
ATOM 653 C C . TYR A 1 87 ? 0.195 -0.973 -14.841 1.00 98.19 87 TYR A C 1
ATOM 655 O O . TYR A 1 87 ? 0.568 -1.928 -15.517 1.00 98.19 87 TYR A O 1
ATOM 663 N N . LEU A 1 88 ? 0.855 -0.578 -13.746 1.00 98.12 88 LEU A N 1
ATOM 664 C CA . LEU A 1 88 ? 2.087 -1.237 -13.297 1.00 98.12 88 LEU A CA 1
ATOM 665 C C . LEU A 1 88 ? 1.851 -2.699 -12.913 1.00 98.12 88 LEU A C 1
ATOM 667 O O . LEU A 1 88 ? 2.656 -3.560 -13.255 1.00 98.12 88 LEU A O 1
ATOM 671 N N . ASN A 1 89 ? 0.741 -2.986 -12.233 1.00 94.19 89 ASN A N 1
ATOM 672 C CA . ASN A 1 89 ? 0.399 -4.339 -11.805 1.00 94.19 89 ASN A CA 1
ATOM 673 C C . ASN A 1 89 ? 0.124 -5.292 -12.985 1.00 94.19 89 ASN A C 1
ATOM 675 O O . ASN A 1 89 ? 0.393 -6.486 -12.884 1.00 94.19 89 ASN A O 1
ATOM 679 N N . GLU A 1 90 ? -0.412 -4.785 -14.097 1.00 95.50 90 GLU A N 1
ATOM 680 C CA . GLU A 1 90 ? -0.775 -5.592 -15.270 1.00 95.50 90 GLU A CA 1
ATOM 681 C C . GLU A 1 90 ? 0.322 -5.655 -16.341 1.00 95.50 90 GLU A C 1
ATOM 683 O O . GLU A 1 90 ? 0.395 -6.631 -17.093 1.00 95.50 90 GLU A O 1
ATOM 688 N N . HIS A 1 91 ? 1.165 -4.624 -16.435 1.00 95.94 91 HIS A N 1
ATOM 689 C CA . HIS A 1 91 ? 2.075 -4.438 -17.570 1.00 95.94 91 HIS A CA 1
ATOM 690 C C . HIS A 1 91 ? 3.559 -4.369 -17.211 1.00 95.94 91 HIS A C 1
ATOM 692 O O . HIS A 1 91 ? 4.387 -4.399 -18.125 1.00 95.94 91 HIS A O 1
ATOM 698 N N . SER A 1 92 ? 3.914 -4.326 -15.927 1.00 95.00 92 SER A N 1
ATOM 699 C CA . SER A 1 92 ? 5.300 -4.163 -15.486 1.00 95.00 92 SER A CA 1
ATOM 700 C C . SER A 1 92 ? 5.733 -5.260 -14.517 1.00 95.00 92 SER A C 1
ATOM 702 O O . SER A 1 92 ? 4.938 -5.844 -13.783 1.00 95.00 92 SER A O 1
ATOM 704 N N . PHE A 1 93 ? 7.039 -5.528 -14.488 1.00 93.12 93 PHE A N 1
ATOM 705 C CA . PHE A 1 93 ? 7.648 -6.409 -13.494 1.00 93.12 93 PHE A CA 1
ATOM 706 C C . PHE A 1 93 ? 8.172 -5.571 -12.329 1.00 93.12 93 PHE A C 1
ATOM 708 O O . PHE A 1 93 ? 9.218 -4.929 -12.435 1.00 93.12 93 PHE A O 1
ATOM 715 N N . GLY A 1 94 ? 7.423 -5.562 -11.228 1.00 94.56 94 GLY A N 1
ATOM 716 C CA . GLY A 1 94 ? 7.859 -4.957 -9.973 1.00 94.56 94 GLY A CA 1
ATOM 717 C C . GLY A 1 94 ? 8.820 -5.853 -9.191 1.00 94.56 94 GLY A C 1
ATOM 718 O O . GLY A 1 94 ? 9.110 -6.987 -9.575 1.00 94.56 94 GLY A O 1
ATOM 719 N N . SER A 1 95 ? 9.288 -5.349 -8.053 1.00 95.62 95 SER A N 1
ATOM 720 C CA . SER A 1 95 ? 10.003 -6.139 -7.054 1.00 95.62 95 SER A CA 1
ATOM 721 C C . SER A 1 95 ? 9.132 -7.274 -6.499 1.00 95.62 95 SER A C 1
ATOM 723 O O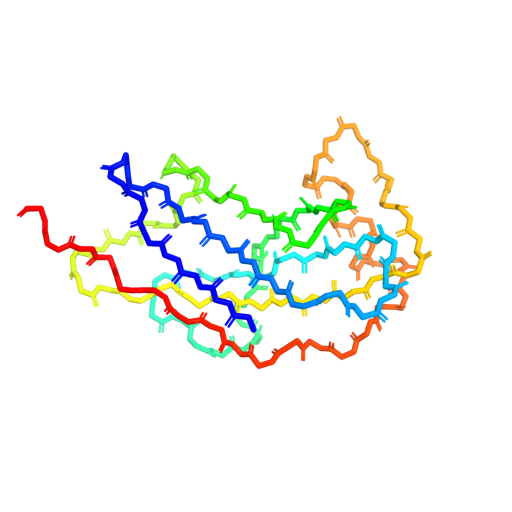 . SER A 1 95 ? 7.914 -7.313 -6.698 1.00 95.62 95 SER A O 1
ATOM 725 N N . GLU A 1 96 ? 9.741 -8.153 -5.703 1.00 95.50 96 GLU A N 1
ATOM 726 C CA . GLU A 1 96 ? 8.974 -8.932 -4.729 1.00 95.50 96 GLU A CA 1
ATOM 727 C C . GLU A 1 96 ? 8.216 -7.988 -3.789 1.00 95.50 96 GLU A C 1
ATOM 729 O O . GLU A 1 96 ? 8.663 -6.868 -3.506 1.00 95.50 96 GLU A O 1
ATOM 734 N N . TRP A 1 97 ? 7.064 -8.436 -3.300 1.00 95.31 97 TRP A N 1
ATOM 735 C CA . TRP A 1 97 ? 6.297 -7.668 -2.328 1.00 95.31 97 TRP A CA 1
ATOM 736 C C . TRP A 1 97 ? 7.036 -7.613 -0.991 1.00 95.31 97 TRP A C 1
ATOM 738 O O . TRP A 1 97 ? 7.694 -8.568 -0.572 1.00 95.31 97 TRP A O 1
ATOM 748 N N . SER A 1 98 ? 6.895 -6.496 -0.283 1.00 95.25 98 SER A N 1
ATOM 749 C CA . SER A 1 98 ? 7.399 -6.378 1.078 1.00 95.25 98 SER A CA 1
ATOM 750 C C . SER A 1 98 ? 6.718 -7.380 2.012 1.00 95.25 98 SER A C 1
ATOM 752 O O . SER A 1 98 ? 5.583 -7.806 1.798 1.00 95.25 98 SER A O 1
ATOM 754 N N . THR A 1 99 ? 7.358 -7.664 3.147 1.00 94.25 99 THR A N 1
ATOM 755 C CA . THR A 1 99 ? 6.635 -8.204 4.305 1.00 94.25 99 THR A CA 1
ATOM 756 C C . THR A 1 99 ? 5.460 -7.290 4.653 1.00 94.25 99 THR A C 1
ATOM 758 O O . THR A 1 99 ? 5.613 -6.064 4.605 1.00 94.25 99 THR A O 1
ATOM 761 N N . ALA A 1 100 ? 4.323 -7.873 5.037 1.00 94.75 100 ALA A N 1
ATOM 762 C CA . ALA A 1 100 ? 3.151 -7.106 5.440 1.00 94.75 100 ALA A CA 1
ATOM 763 C C . ALA A 1 100 ? 3.464 -6.193 6.634 1.00 94.75 100 ALA A C 1
ATOM 765 O O . ALA A 1 100 ? 4.160 -6.593 7.571 1.00 94.75 100 ALA A O 1
ATOM 766 N N . VAL A 1 101 ? 2.872 -5.004 6.644 1.00 96.94 101 VAL A N 1
ATOM 767 C CA . VAL A 1 101 ? 2.636 -4.244 7.874 1.00 96.94 101 VAL A CA 1
ATOM 768 C C . VAL A 1 101 ? 1.140 -4.240 8.152 1.00 96.94 101 VAL A C 1
ATOM 770 O O . VAL A 1 101 ? 0.334 -4.184 7.226 1.00 96.94 101 VAL A O 1
ATOM 773 N N . SER A 1 102 ? 0.759 -4.289 9.423 1.00 96.50 102 SER A N 1
ATOM 774 C CA . SER A 1 102 ? -0.642 -4.205 9.825 1.00 96.50 102 SER A CA 1
ATOM 775 C C . SER A 1 102 ? -0.878 -3.024 10.749 1.00 96.50 102 SER A C 1
ATOM 777 O O . SER A 1 102 ? -0.060 -2.765 11.633 1.00 96.50 102 SER A O 1
ATOM 779 N N . VAL A 1 103 ? -2.034 -2.386 10.615 1.00 97.31 103 VAL A N 1
ATOM 780 C CA . VAL A 1 103 ? -2.560 -1.444 11.609 1.00 97.31 103 VAL A CA 1
ATOM 781 C C . VAL A 1 103 ? -3.862 -1.966 12.188 1.00 97.31 103 VAL A C 1
ATOM 783 O O . VAL A 1 103 ? -4.654 -2.581 11.478 1.00 97.31 103 VAL A O 1
ATOM 786 N N . THR A 1 104 ? -4.086 -1.699 13.470 1.00 97.31 104 THR A N 1
ATOM 787 C CA . THR A 1 104 ? -5.345 -2.015 14.147 1.00 97.31 104 THR A CA 1
ATOM 788 C C . THR A 1 104 ? -6.246 -0.790 14.133 1.00 97.31 104 THR A C 1
ATOM 790 O O . THR A 1 104 ? -5.829 0.296 14.539 1.00 97.31 104 THR A O 1
ATOM 793 N N . ILE A 1 105 ? -7.489 -0.960 13.692 1.00 95.50 105 ILE A N 1
ATOM 794 C CA . ILE A 1 105 ? -8.500 0.092 13.711 1.00 95.50 105 ILE A CA 1
ATOM 795 C C . ILE A 1 105 ? -8.839 0.416 15.173 1.00 95.50 105 ILE A C 1
ATOM 797 O O . ILE A 1 105 ? -9.273 -0.478 15.908 1.00 95.50 105 ILE A O 1
ATOM 801 N N . PRO A 1 106 ? -8.647 1.666 15.629 1.00 91.12 106 PRO A N 1
ATOM 802 C CA . PRO A 1 106 ? -8.855 2.015 17.024 1.00 91.12 106 PRO A CA 1
ATOM 803 C C . PRO A 1 106 ? -10.330 1.880 17.414 1.00 91.12 106 PRO A C 1
ATOM 805 O O . PRO A 1 106 ? -11.241 2.151 16.624 1.00 91.12 106 PRO A O 1
ATOM 808 N N . ALA A 1 107 ? -10.570 1.498 18.668 1.00 81.81 107 ALA A N 1
ATOM 809 C CA . ALA A 1 107 ? -11.851 1.766 19.303 1.00 81.81 107 ALA A CA 1
ATOM 810 C C . ALA A 1 107 ? -12.003 3.285 19.431 1.00 81.81 107 ALA A C 1
ATOM 812 O O . ALA A 1 107 ? -11.106 3.947 19.948 1.00 81.81 10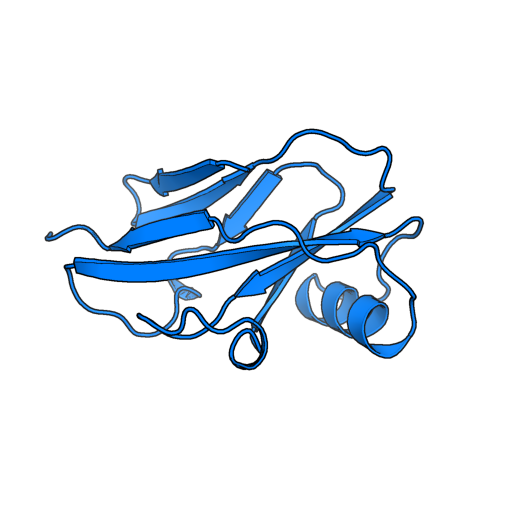7 ALA A 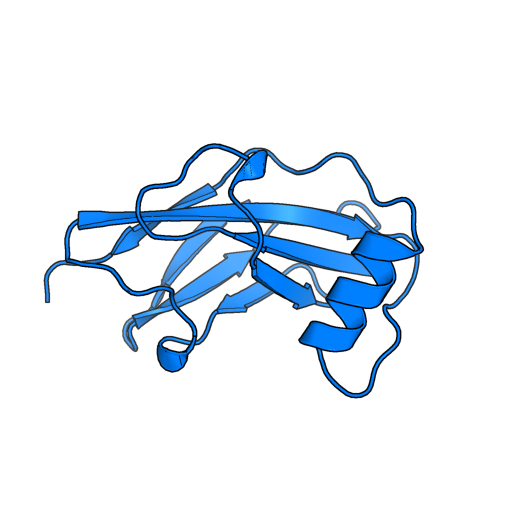O 1
ATOM 813 N N . LYS A 1 108 ? -13.093 3.825 18.879 1.00 62.03 108 LYS A N 1
ATOM 814 C CA . LYS A 1 108 ? -13.462 5.227 19.096 1.00 62.03 108 LYS A CA 1
ATOM 815 C C . LYS A 1 108 ? -13.697 5.504 20.574 1.00 62.03 108 LYS A C 1
ATOM 817 O O . LYS A 1 108 ? -14.246 4.598 21.242 1.00 62.03 108 LYS A O 1
#

Secondary structure (DSSP, 8-state):
-EEEE-TTS-EEEE----S-SEEEEEE-STT--SGGG--EEEEESSSEEEE-GGGSPS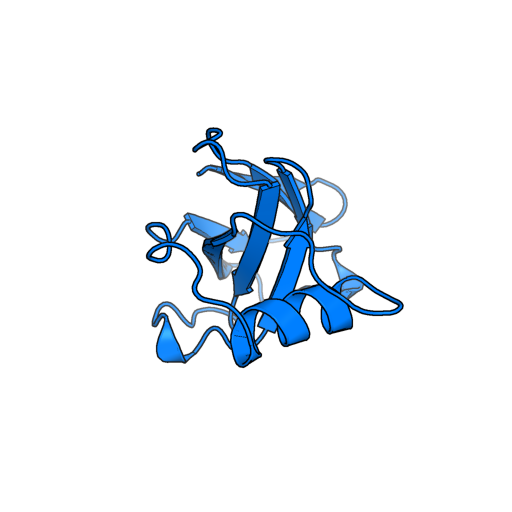--TT-EEEEEEEEESS---SSSHHHHHHHHHHH---PPPPPPEEEEPPP-

Radius of gyration: 13.27 Å; chains: 1; bounding box: 31×25×37 Å

Organism: NCBI:txid450367

pLDDT: mean 95.76, std 3.98, range [62.03, 98.5]